Protein AF-A0A8J7RN07-F1 (afdb_monomer_lite)

Secondary structure (DSSP, 8-state):
------HHHHHHHTT--HHHHHHHHHHHH--HHHHHHHHHHHHHHHHHHSTTTTT--HHHHHHHHHHTT----HHHHHHHT-

pLDDT: mean 81.6, std 11.82, range [39.22, 91.69]

Radius of gyration: 20.5 Å; chains: 1; bounding box: 48×22×53 Å

Sequence (82 aa):
MSEQFPITSLCRVMEVTRSRFYSWRKRRNNTDRSSRDGEIVGLIRDLRSNKRFRSFGTRRLKPLLEDLGEIISRKRLRRLMR

Foldseek 3Di:
DDDPPPCCVVCVVVVHDSCVVVVVVVCVVDDPVVVVLVVVLVVLVVQCVDPVCVPPDLVRVQVVCVVVVHHDDSVSSNVSVD

Structure (mmCIF, N/CA/C/O backbone):
data_AF-A0A8J7RN07-F1
#
_entry.id   AF-A0A8J7RN07-F1
#
loop_
_atom_site.group_PDB
_atom_site.id
_atom_site.type_symbol
_atom_site.label_atom_id
_atom_site.label_alt_id
_atom_site.label_comp_id
_atom_site.label_asym_id
_atom_site.label_entity_id
_atom_site.label_seq_id
_atom_site.pdbx_PDB_ins_code
_atom_site.Cartn_x
_atom_site.Cartn_y
_atom_site.Cartn_z
_atom_site.occupancy
_atom_site.B_iso_or_equiv
_atom_site.auth_seq_id
_atom_site.auth_comp_id
_atom_site.auth_asym_id
_atom_site.auth_atom_id
_atom_site.pdbx_PDB_model_num
ATOM 1 N N . MET A 1 1 ? -19.078 10.800 32.251 1.00 39.22 1 MET A N 1
ATOM 2 C CA . MET A 1 1 ? -17.977 9.822 32.116 1.00 39.22 1 MET A CA 1
ATOM 3 C C . MET A 1 1 ? -18.314 8.909 30.954 1.00 39.22 1 MET A C 1
ATOM 5 O O . MET A 1 1 ? -19.461 8.502 30.855 1.00 39.22 1 MET A O 1
ATOM 9 N N . SER A 1 2 ? -17.389 8.668 30.025 1.00 47.84 2 SER A N 1
ATOM 10 C CA . SER A 1 2 ? -17.654 7.800 28.876 1.00 47.84 2 SER A CA 1
ATOM 11 C C . SER A 1 2 ? -17.712 6.346 29.340 1.00 47.84 2 SER A C 1
ATOM 13 O O . SER A 1 2 ? -16.671 5.707 29.511 1.00 47.84 2 SER A O 1
ATOM 15 N N . GLU A 1 3 ? -18.909 5.817 29.562 1.00 52.81 3 GLU A N 1
ATOM 16 C CA . GLU A 1 3 ? -19.076 4.376 29.702 1.00 52.81 3 GLU A CA 1
ATOM 17 C C . GLU A 1 3 ? -18.772 3.750 28.344 1.00 52.81 3 GLU A C 1
ATOM 19 O O . GLU A 1 3 ? -19.533 3.860 27.383 1.00 52.81 3 GLU A O 1
ATOM 24 N N . GLN A 1 4 ? -17.597 3.133 28.236 1.00 65.00 4 GLN A N 1
ATOM 25 C CA . GLN A 1 4 ? -17.305 2.239 27.128 1.00 65.00 4 GLN A CA 1
ATOM 26 C C . GLN A 1 4 ? -18.215 1.028 27.298 1.00 65.00 4 GLN A C 1
ATOM 28 O O . GLN A 1 4 ? -17.859 0.058 27.966 1.00 65.00 4 GLN A O 1
ATOM 33 N N . PHE A 1 5 ? -19.424 1.114 26.743 1.00 71.25 5 PHE A N 1
ATOM 34 C CA . PHE A 1 5 ? -20.362 0.008 26.787 1.00 71.25 5 PHE A CA 1
ATOM 35 C C . PHE A 1 5 ? -19.724 -1.187 26.085 1.00 71.25 5 PHE A C 1
ATOM 37 O O . PHE A 1 5 ? -19.343 -1.084 24.911 1.00 71.25 5 PHE A O 1
ATOM 44 N N . PRO A 1 6 ? -19.612 -2.337 26.766 1.00 82.50 6 PRO A N 1
ATOM 45 C CA . PRO A 1 6 ? -19.160 -3.550 26.123 1.00 82.50 6 PRO A CA 1
ATOM 46 C C . PRO A 1 6 ? -19.993 -3.800 24.860 1.00 82.50 6 PRO A C 1
ATOM 48 O O . PRO A 1 6 ? -21.224 -3.735 24.896 1.00 82.50 6 PRO A O 1
ATOM 51 N N . ILE A 1 7 ? -19.334 -4.116 23.735 1.00 79.62 7 ILE A N 1
ATOM 52 C CA . ILE A 1 7 ? -19.994 -4.459 22.452 1.00 79.62 7 ILE A CA 1
ATOM 53 C C . ILE A 1 7 ? -21.086 -5.512 22.677 1.00 79.62 7 ILE A C 1
ATOM 55 O O . ILE A 1 7 ? -22.105 -5.552 21.997 1.00 79.62 7 ILE A O 1
ATOM 59 N N . THR A 1 8 ? -20.880 -6.338 23.691 1.00 77.50 8 THR A N 1
ATOM 60 C CA . THR A 1 8 ? -21.794 -7.336 24.204 1.00 77.50 8 THR A CA 1
ATOM 61 C C . THR A 1 8 ? -23.147 -6.799 24.675 1.00 77.50 8 THR A C 1
ATOM 63 O O . THR A 1 8 ? -24.166 -7.404 24.344 1.00 77.50 8 THR A O 1
ATOM 66 N N . SER A 1 9 ? -23.155 -5.695 25.419 1.00 84.19 9 SER A N 1
ATOM 67 C CA . SER A 1 9 ? -24.345 -5.030 25.953 1.00 84.19 9 SER A CA 1
ATOM 68 C C . SER A 1 9 ? -25.071 -4.259 24.859 1.00 84.19 9 SER A C 1
ATOM 70 O O . SER A 1 9 ? -26.284 -4.367 24.730 1.00 84.19 9 SER A O 1
ATOM 72 N N . LEU A 1 10 ? -24.321 -3.575 23.996 1.00 85.25 10 LEU A N 1
ATOM 73 C CA . LEU A 1 10 ? -24.873 -2.872 22.837 1.00 85.25 10 LEU A CA 1
ATOM 74 C C . LEU A 1 10 ? -25.557 -3.825 21.856 1.00 85.25 10 LEU A C 1
ATOM 76 O O . LEU A 1 10 ? -26.665 -3.558 21.407 1.00 85.25 10 LEU A O 1
ATOM 80 N N . CYS A 1 11 ? -24.928 -4.967 21.572 1.00 86.62 11 CYS A N 1
ATOM 81 C CA . CYS A 1 11 ? -25.528 -6.008 20.745 1.00 86.62 11 CYS A CA 1
ATOM 82 C C . CYS A 1 11 ? -26.852 -6.500 21.350 1.00 86.62 11 CYS A C 1
ATOM 84 O O . CYS A 1 11 ? -27.821 -6.680 20.625 1.00 86.62 11 CYS A O 1
ATOM 86 N N . ARG A 1 12 ? -26.925 -6.632 22.681 1.00 83.62 12 ARG A N 1
ATOM 87 C CA . ARG A 1 12 ? -28.151 -7.044 23.373 1.00 83.62 12 ARG A CA 1
ATOM 88 C C . ARG A 1 12 ? -29.265 -5.997 23.273 1.00 83.62 12 ARG A C 1
ATOM 90 O O . ARG A 1 12 ? -30.392 -6.378 23.002 1.00 83.62 12 ARG A O 1
ATOM 97 N N . VAL A 1 13 ? -28.949 -4.714 23.459 1.00 89.50 13 VAL A N 1
ATOM 98 C CA . VAL A 1 13 ? -29.920 -3.605 23.351 1.00 89.50 13 VAL A CA 1
ATOM 99 C C . VAL A 1 13 ? -30.427 -3.436 21.919 1.00 89.50 13 VAL A C 1
ATOM 101 O O . VAL A 1 13 ? -31.606 -3.198 21.709 1.00 89.50 13 VAL A O 1
ATOM 104 N N . MET A 1 14 ? -29.546 -3.588 20.930 1.00 84.75 14 MET A N 1
ATOM 105 C CA . MET A 1 14 ? -29.909 -3.539 19.508 1.00 84.75 14 MET A CA 1
ATOM 106 C C . MET A 1 14 ? -30.482 -4.866 18.988 1.00 84.75 14 MET A C 1
ATOM 108 O O . MET A 1 14 ? -30.650 -5.014 17.780 1.00 84.75 14 MET A O 1
ATOM 112 N N . GLU A 1 15 ? -30.695 -5.849 19.868 1.00 87.44 15 GLU A N 1
ATOM 113 C CA . GLU A 1 15 ? -31.199 -7.191 19.544 1.00 87.44 15 GLU A CA 1
ATOM 114 C C . GLU A 1 15 ? -30.419 -7.909 18.425 1.00 87.44 15 GLU A C 1
ATOM 116 O O . GLU A 1 15 ? -30.917 -8.798 17.733 1.00 87.44 15 GLU A O 1
ATOM 121 N N . VAL A 1 16 ? -29.142 -7.562 18.255 1.00 87.25 16 VAL A N 1
ATOM 122 C CA . VAL A 1 16 ? -28.229 -8.240 17.337 1.00 87.25 16 VAL A CA 1
ATOM 123 C C . VAL A 1 16 ? -27.308 -9.166 18.108 1.00 87.25 16 VAL A C 1
ATOM 125 O O . VAL A 1 16 ? -26.847 -8.889 19.211 1.00 87.25 16 VAL A O 1
ATOM 128 N N . THR A 1 17 ? -26.942 -10.287 17.507 1.00 85.88 17 THR A N 1
ATOM 129 C CA . THR A 1 17 ? -25.889 -11.119 18.082 1.00 85.88 17 THR A CA 1
ATOM 130 C C . THR A 1 17 ? -24.518 -10.477 17.846 1.00 85.88 17 THR A C 1
ATOM 132 O O . THR A 1 17 ? -24.258 -9.848 16.815 1.00 85.88 17 THR A O 1
ATOM 135 N N . ARG A 1 18 ? -23.584 -10.672 18.786 1.00 82.62 18 ARG A N 1
ATOM 136 C CA . ARG A 1 18 ? -22.204 -10.147 18.681 1.00 82.62 18 ARG A CA 1
ATOM 137 C C . ARG A 1 18 ? -21.501 -10.631 17.418 1.00 82.62 18 ARG A C 1
ATOM 139 O O . ARG A 1 18 ? -20.779 -9.878 16.770 1.00 82.62 18 ARG A O 1
ATOM 146 N N . SER A 1 19 ? -21.738 -11.887 17.050 1.00 81.06 19 SER A N 1
ATOM 147 C CA . SER A 1 19 ? -21.201 -12.487 15.832 1.00 81.06 19 SER A CA 1
ATOM 148 C C . SER A 1 19 ? -21.672 -11.742 14.582 1.00 81.06 19 SER A C 1
ATOM 150 O O . SER A 1 19 ? -20.862 -11.477 13.692 1.00 81.06 19 SER A O 1
ATOM 152 N N . ARG A 1 20 ? -22.939 -11.316 14.525 1.00 83.88 20 ARG A N 1
ATOM 153 C CA . ARG A 1 20 ? -23.499 -10.542 13.409 1.00 83.88 20 ARG A CA 1
ATOM 154 C C . ARG A 1 20 ? -22.900 -9.134 13.328 1.00 83.88 20 ARG A C 1
ATOM 156 O O . ARG A 1 20 ? -22.562 -8.693 12.228 1.00 83.88 20 ARG A O 1
ATOM 163 N N . PHE A 1 21 ? -22.654 -8.492 14.471 1.00 81.94 21 PHE A N 1
ATOM 164 C CA . PHE A 1 21 ? -21.950 -7.207 14.557 1.00 81.94 21 PHE A CA 1
ATOM 165 C C . PHE A 1 21 ? -20.515 -7.285 14.005 1.00 81.94 21 PHE A C 1
ATOM 167 O O . PHE A 1 21 ? -20.155 -6.539 13.091 1.00 81.94 21 PHE A O 1
ATOM 174 N N . TYR A 1 22 ? -19.700 -8.231 14.479 1.00 85.44 22 TYR A N 1
ATOM 175 C CA . TYR A 1 22 ? -18.325 -8.376 13.985 1.00 85.44 22 TYR A CA 1
ATOM 176 C C . TYR A 1 22 ? -18.269 -8.856 12.529 1.00 85.44 22 TYR A C 1
ATOM 178 O O . TYR A 1 22 ? -17.389 -8.438 11.777 1.00 85.44 22 TYR A O 1
ATOM 186 N N . SER A 1 23 ? -19.236 -9.669 12.094 1.00 73.31 23 SER A N 1
ATOM 187 C CA . SER A 1 23 ? -19.333 -10.128 10.702 1.00 73.31 23 SER A CA 1
ATOM 188 C C . SER A 1 23 ? -19.712 -9.007 9.732 1.00 73.31 23 SER A C 1
ATOM 190 O O . SER A 1 23 ? -19.231 -8.981 8.600 1.00 73.31 23 SER A O 1
ATOM 192 N N . TRP A 1 24 ? -20.558 -8.060 10.139 1.00 83.56 24 TRP A N 1
ATOM 193 C CA . TRP A 1 24 ? -20.801 -6.828 9.381 1.00 83.56 24 TRP A CA 1
ATOM 194 C C . TRP A 1 24 ? -19.550 -5.941 9.351 1.00 83.56 24 TRP A C 1
ATOM 196 O O . TRP A 1 24 ? -19.136 -5.485 8.285 1.00 83.56 24 TRP A O 1
ATOM 206 N N . ARG A 1 25 ? -18.874 -5.795 10.496 1.00 75.19 25 ARG A N 1
ATOM 207 C CA . ARG A 1 25 ? -17.633 -5.019 10.617 1.00 75.19 25 ARG A CA 1
ATOM 208 C C . ARG A 1 25 ? -16.513 -5.555 9.715 1.00 75.19 25 ARG A C 1
ATOM 210 O O . ARG A 1 25 ? -15.817 -4.777 9.075 1.00 75.19 25 ARG A O 1
ATOM 217 N N . LYS A 1 26 ? -16.377 -6.881 9.600 1.00 68.31 26 LYS A N 1
ATOM 218 C CA . LYS A 1 26 ? -15.405 -7.540 8.711 1.00 68.31 26 LYS A CA 1
ATOM 219 C C . LYS A 1 26 ? -15.755 -7.374 7.228 1.00 68.31 26 LYS A C 1
ATOM 221 O O . LYS A 1 26 ? -14.870 -7.082 6.433 1.00 68.31 26 LYS A O 1
ATOM 226 N N . ARG A 1 27 ? -17.035 -7.499 6.854 1.00 64.81 27 ARG A N 1
ATOM 227 C CA . ARG A 1 27 ? -17.503 -7.275 5.470 1.00 64.81 27 ARG A CA 1
ATOM 228 C C . ARG A 1 27 ? -17.337 -5.824 5.017 1.00 64.81 27 ARG A C 1
ATOM 230 O O . ARG A 1 27 ? -17.035 -5.575 3.858 1.00 64.81 27 ARG A O 1
ATOM 237 N N . ARG A 1 28 ? -17.454 -4.871 5.941 1.00 61.97 28 ARG A N 1
ATOM 238 C CA . ARG A 1 28 ? -17.119 -3.464 5.692 1.00 61.97 28 ARG A CA 1
ATOM 239 C C . ARG A 1 28 ? -15.609 -3.223 5.533 1.00 61.97 28 ARG A C 1
ATOM 241 O O . ARG A 1 28 ? -15.234 -2.303 4.820 1.00 61.97 28 ARG A O 1
ATOM 248 N N . ASN A 1 29 ? -14.759 -4.051 6.141 1.00 56.47 29 ASN A N 1
ATOM 249 C CA . ASN A 1 29 ? -13.300 -3.930 6.039 1.00 56.47 29 ASN A CA 1
ATOM 250 C C . ASN A 1 29 ? -12.686 -4.608 4.800 1.00 56.47 29 ASN A C 1
ATOM 252 O O . ASN A 1 29 ? -11.615 -4.194 4.378 1.00 56.47 29 ASN A O 1
ATOM 256 N N . ASN A 1 30 ? -13.343 -5.611 4.210 1.00 55.03 30 ASN A N 1
ATOM 257 C CA . ASN A 1 30 ? -12.855 -6.353 3.040 1.00 55.03 30 ASN A CA 1
ATOM 258 C C . ASN A 1 30 ? -13.814 -6.199 1.857 1.00 55.03 30 ASN A C 1
ATOM 260 O O . ASN A 1 30 ? -14.583 -7.100 1.540 1.00 55.03 30 ASN A O 1
ATOM 264 N N . THR A 1 31 ? -13.792 -5.044 1.202 1.00 58.06 31 THR A N 1
ATOM 265 C CA . THR A 1 31 ? -14.432 -4.893 -0.114 1.00 58.06 31 THR A CA 1
ATOM 266 C C . THR A 1 31 ? -13.429 -5.289 -1.204 1.00 58.06 31 THR A C 1
ATOM 268 O O . THR A 1 31 ? -12.259 -4.933 -1.079 1.00 58.06 31 THR A O 1
ATOM 271 N N . ASP A 1 32 ? -13.865 -5.939 -2.292 1.00 56.53 32 ASP A N 1
ATOM 272 C CA . ASP A 1 32 ? -13.032 -6.469 -3.405 1.00 56.53 32 ASP A CA 1
ATOM 273 C C . ASP A 1 32 ? -11.972 -5.510 -3.966 1.00 56.53 32 ASP A C 1
ATOM 275 O O . ASP A 1 32 ? -10.944 -5.918 -4.510 1.00 56.53 32 ASP A O 1
ATOM 279 N N . ARG A 1 33 ? -12.202 -4.202 -3.828 1.00 59.06 33 ARG A N 1
ATOM 280 C CA . ARG A 1 33 ? -11.228 -3.180 -4.224 1.00 59.06 33 ARG A CA 1
ATOM 281 C C . ARG A 1 33 ? -9.940 -3.261 -3.411 1.00 59.06 33 ARG A C 1
ATOM 283 O O . ARG A 1 33 ? -8.891 -3.013 -3.986 1.00 59.06 33 ARG A O 1
ATOM 290 N N . SER A 1 34 ? -10.015 -3.615 -2.127 1.00 62.59 34 SER A N 1
ATOM 291 C CA . SER A 1 34 ? -8.856 -3.727 -1.236 1.00 62.59 34 SER A CA 1
ATOM 292 C C . SER A 1 34 ? -7.955 -4.903 -1.611 1.00 62.59 34 SER A C 1
ATOM 294 O O . SER A 1 34 ? -6.738 -4.785 -1.503 1.00 62.59 34 SER A O 1
ATOM 296 N N . SER A 1 35 ? -8.533 -6.005 -2.095 1.00 65.88 35 SER A N 1
ATOM 297 C CA . SER A 1 35 ? -7.768 -7.169 -2.558 1.00 65.88 35 SER A CA 1
ATOM 298 C C . SER A 1 35 ? -7.057 -6.876 -3.879 1.00 65.88 35 SER A C 1
ATOM 300 O O . SER A 1 35 ? -5.838 -7.000 -3.948 1.00 65.88 35 SER A O 1
ATOM 302 N N . ARG A 1 36 ? -7.779 -6.343 -4.879 1.00 79.69 36 ARG A N 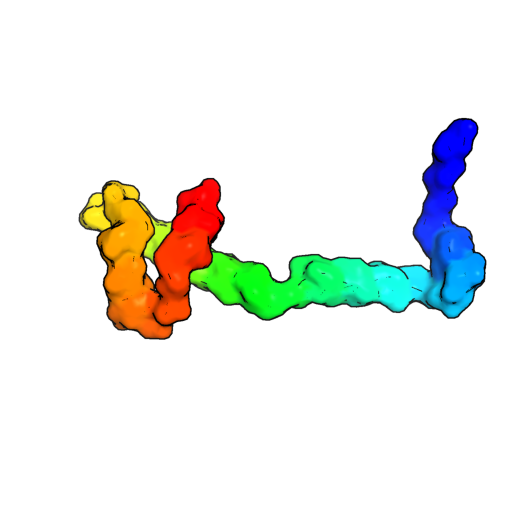1
ATOM 303 C CA . ARG A 1 36 ? -7.170 -5.911 -6.155 1.00 79.69 36 ARG A CA 1
ATOM 304 C C . ARG A 1 36 ? -6.111 -4.829 -5.976 1.00 79.69 36 ARG A C 1
ATOM 306 O O . ARG A 1 36 ? -5.119 -4.788 -6.689 1.00 79.69 36 ARG A O 1
ATOM 313 N N . ASP A 1 37 ? -6.334 -3.909 -5.045 1.00 82.88 37 ASP A N 1
ATOM 314 C CA . ASP A 1 37 ? -5.337 -2.901 -4.696 1.00 82.88 37 ASP A CA 1
ATOM 315 C C . ASP A 1 37 ? -4.052 -3.557 -4.163 1.00 82.88 37 ASP A C 1
ATOM 317 O O . ASP A 1 37 ? -2.961 -3.130 -4.533 1.00 82.88 37 ASP A O 1
ATOM 321 N N . GLY A 1 38 ? -4.176 -4.609 -3.346 1.00 83.38 38 GLY A N 1
ATOM 322 C CA . GLY A 1 38 ? -3.046 -5.403 -2.860 1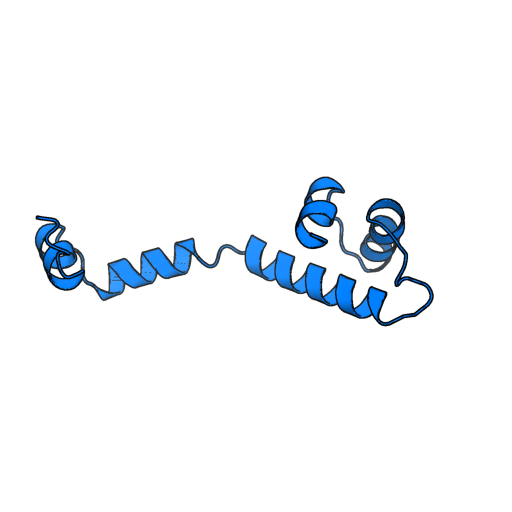.00 83.38 38 GLY A CA 1
ATOM 323 C C . GLY A 1 38 ? -2.268 -6.097 -3.981 1.00 83.38 38 GLY A C 1
ATOM 324 O O . GLY A 1 38 ? -1.041 -6.027 -3.993 1.00 83.38 38 GLY A O 1
ATOM 325 N N . GLU A 1 39 ? -2.965 -6.689 -4.951 1.00 87.00 39 GLU A N 1
ATOM 326 C CA . GLU A 1 39 ? -2.365 -7.331 -6.134 1.00 87.00 39 GLU A CA 1
ATOM 327 C C . GLU A 1 39 ? -1.589 -6.325 -6.991 1.00 87.00 39 GLU A C 1
ATOM 329 O O . GLU A 1 39 ? -0.411 -6.526 -7.288 1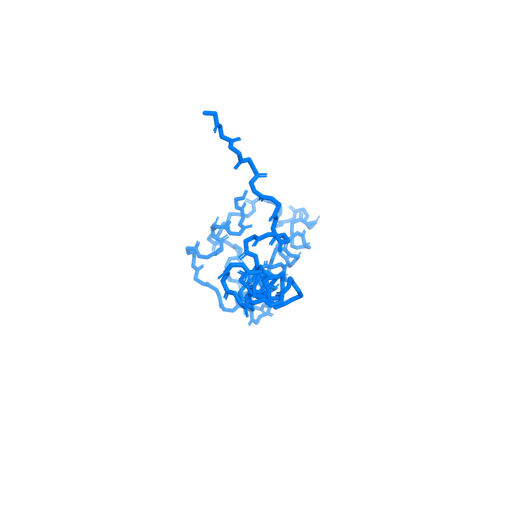.00 87.00 39 GLU A O 1
ATOM 334 N N . ILE A 1 40 ? -2.206 -5.178 -7.295 1.00 88.62 40 ILE A N 1
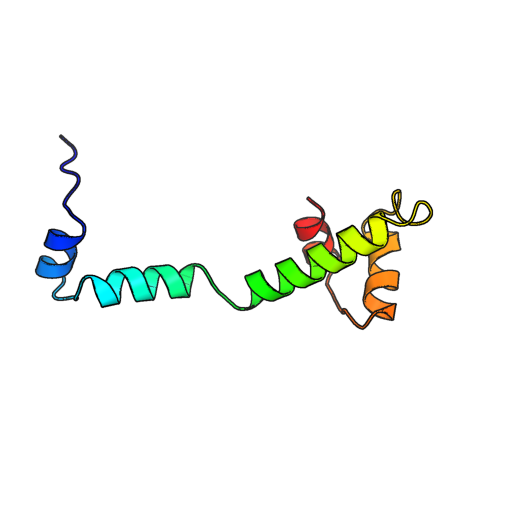ATOM 335 C CA . ILE A 1 40 ? -1.559 -4.096 -8.047 1.00 88.62 40 ILE A CA 1
ATOM 336 C C . ILE A 1 40 ? -0.325 -3.574 -7.295 1.00 88.62 40 ILE A C 1
ATOM 338 O O . ILE A 1 40 ? 0.706 -3.294 -7.905 1.00 88.62 40 ILE A O 1
ATOM 342 N N . VAL A 1 41 ? -0.395 -3.444 -5.967 1.00 89.38 41 VAL A N 1
ATOM 343 C CA . VAL A 1 41 ? 0.760 -3.046 -5.146 1.00 89.38 41 VAL A CA 1
ATOM 344 C C . VAL A 1 41 ? 1.872 -4.097 -5.197 1.00 89.38 41 VAL A C 1
ATOM 346 O O . VAL A 1 41 ? 3.044 -3.718 -5.248 1.00 89.38 41 VAL A O 1
ATOM 349 N N . GLY A 1 42 ? 1.529 -5.387 -5.224 1.00 90.00 42 GLY A N 1
ATOM 350 C CA . GLY A 1 42 ? 2.471 -6.485 -5.456 1.00 90.00 42 GLY A CA 1
ATOM 351 C C . GLY A 1 42 ? 3.210 -6.324 -6.784 1.00 90.00 42 GLY A C 1
ATOM 352 O O . GLY A 1 42 ? 4.430 -6.182 -6.789 1.00 90.00 42 GLY A O 1
ATOM 353 N N . LEU A 1 43 ? 2.469 -6.173 -7.885 1.00 90.06 43 LEU A N 1
ATOM 354 C CA . LEU A 1 43 ? 3.040 -5.960 -9.221 1.00 90.06 43 LEU A CA 1
ATOM 355 C C . LEU A 1 43 ? 3.949 -4.723 -9.285 1.00 90.06 43 LEU A C 1
ATOM 357 O O . LEU A 1 43 ? 5.020 -4.751 -9.888 1.00 90.06 43 LEU A O 1
ATOM 361 N N . ILE A 1 44 ? 3.567 -3.624 -8.626 1.00 89.19 44 ILE A N 1
ATOM 362 C CA . ILE A 1 44 ? 4.402 -2.415 -8.554 1.00 89.19 44 ILE A CA 1
ATOM 363 C C . ILE A 1 44 ? 5.711 -2.687 -7.799 1.00 89.19 44 ILE A C 1
ATOM 365 O O . ILE A 1 44 ? 6.757 -2.150 -8.181 1.00 89.19 44 ILE A O 1
ATOM 369 N N . ARG A 1 45 ? 5.679 -3.484 -6.725 1.00 90.19 45 ARG A N 1
ATOM 370 C CA . ARG A 1 45 ? 6.886 -3.871 -5.975 1.00 90.19 45 ARG A CA 1
ATOM 371 C C . ARG A 1 45 ? 7.803 -4.739 -6.826 1.00 90.19 45 ARG A C 1
ATOM 373 O O . ARG A 1 45 ? 8.999 -4.450 -6.880 1.00 90.19 45 ARG A O 1
ATOM 380 N N . ASP A 1 46 ? 7.244 -5.701 -7.547 1.00 91.19 46 ASP A N 1
ATOM 381 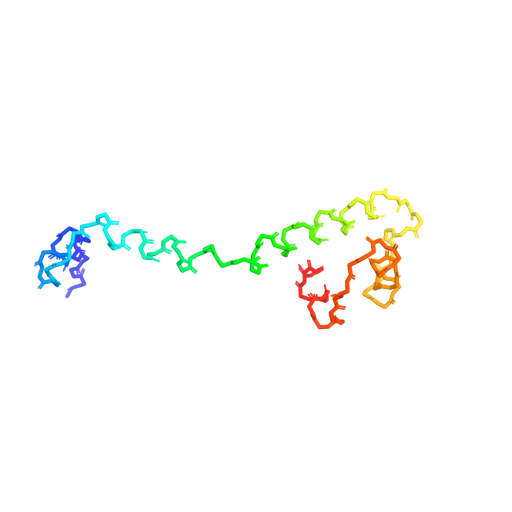C CA . ASP A 1 46 ? 8.003 -6.578 -8.438 1.00 91.19 46 ASP A CA 1
ATOM 382 C C . ASP A 1 46 ? 8.650 -5.780 -9.570 1.00 91.19 46 ASP A C 1
ATOM 384 O O . ASP A 1 46 ? 9.854 -5.894 -9.803 1.00 91.19 46 ASP A O 1
ATOM 388 N N . LEU A 1 47 ? 7.912 -4.856 -10.192 1.00 88.75 47 LEU A N 1
ATOM 389 C CA . LEU A 1 47 ? 8.476 -3.939 -11.184 1.00 88.75 47 LEU A CA 1
ATOM 390 C C . LEU A 1 47 ? 9.617 -3.098 -10.593 1.00 88.75 47 LEU A C 1
ATOM 392 O O . LEU A 1 47 ? 10.665 -2.951 -11.219 1.00 88.75 47 LEU A O 1
ATOM 396 N N . ARG A 1 48 ? 9.470 -2.584 -9.367 1.00 88.50 48 ARG A N 1
ATOM 397 C CA . ARG A 1 48 ? 10.510 -1.784 -8.689 1.00 88.50 48 ARG A CA 1
ATOM 398 C C . ARG A 1 48 ? 11.740 -2.582 -8.254 1.00 88.50 48 ARG A C 1
ATOM 400 O O . ARG A 1 48 ? 12.797 -1.974 -8.034 1.00 88.50 48 ARG A O 1
ATOM 407 N N . SER A 1 49 ? 11.628 -3.905 -8.134 1.00 89.94 49 SER A N 1
ATOM 408 C CA . SER A 1 49 ? 12.781 -4.773 -7.876 1.00 89.94 49 SER A CA 1
ATOM 409 C C . SER A 1 49 ? 13.813 -4.645 -9.006 1.00 89.94 49 SER A C 1
ATOM 411 O O . SER A 1 49 ? 15.018 -4.560 -8.746 1.00 89.94 49 SER A O 1
ATOM 413 N N . ASN A 1 50 ? 13.340 -4.463 -10.244 1.00 89.44 50 ASN A N 1
ATOM 414 C CA . ASN A 1 50 ? 14.173 -4.215 -11.409 1.00 89.44 50 ASN A CA 1
ATOM 415 C C . ASN A 1 50 ? 14.761 -2.791 -11.382 1.00 89.44 50 ASN A C 1
ATOM 417 O O . ASN A 1 50 ? 14.040 -1.787 -11.362 1.00 89.44 50 ASN A O 1
ATOM 421 N N . LYS A 1 51 ? 16.097 -2.688 -11.449 1.00 87.62 51 LYS A N 1
ATOM 422 C CA . LYS A 1 51 ? 16.832 -1.408 -11.446 1.00 87.62 51 LYS A CA 1
ATOM 423 C C . LYS A 1 51 ? 16.339 -0.437 -12.527 1.00 87.62 51 LYS A C 1
ATOM 425 O O . LYS A 1 51 ? 16.328 0.767 -12.289 1.00 87.62 51 LYS A O 1
ATOM 430 N N . ARG A 1 52 ? 15.886 -0.949 -13.678 1.00 86.75 52 ARG A N 1
ATOM 431 C CA . ARG A 1 52 ? 15.393 -0.143 -14.806 1.00 86.75 52 ARG A CA 1
ATOM 432 C C . ARG A 1 52 ? 14.101 0.606 -14.480 1.00 86.75 52 ARG A C 1
ATOM 434 O O . ARG A 1 52 ? 13.937 1.735 -14.929 1.00 86.75 52 ARG A O 1
ATOM 441 N N . PHE A 1 53 ? 13.199 -0.004 -13.710 1.00 87.81 53 PHE A N 1
ATOM 442 C CA . PHE A 1 53 ? 11.865 0.545 -13.434 1.00 87.81 53 PHE A CA 1
ATOM 443 C C . PHE A 1 53 ? 11.753 1.180 -12.043 1.00 87.81 53 PHE A C 1
ATOM 445 O O . PHE A 1 53 ? 10.765 1.846 -11.741 1.00 87.81 53 PHE A O 1
ATOM 452 N N . ARG A 1 54 ? 12.784 1.043 -11.203 1.00 87.50 54 ARG A N 1
ATOM 453 C CA . ARG A 1 54 ? 12.827 1.595 -9.841 1.00 87.50 54 ARG A CA 1
ATOM 454 C C . ARG A 1 54 ? 12.559 3.103 -9.770 1.00 87.50 54 ARG A C 1
ATOM 456 O O . ARG A 1 54 ? 11.893 3.553 -8.843 1.00 87.50 54 ARG A O 1
ATOM 463 N N . SER A 1 55 ? 13.045 3.876 -10.743 1.00 88.62 55 SER A N 1
ATOM 464 C CA . SER A 1 55 ? 12.854 5.335 -10.816 1.00 88.62 55 SER A CA 1
ATOM 465 C C . SER A 1 55 ? 11.570 5.755 -11.540 1.00 88.62 55 SER A C 1
ATOM 467 O O . SER A 1 55 ? 11.296 6.949 -11.687 1.00 88.62 55 SER A O 1
ATOM 469 N N . PHE A 1 56 ? 10.771 4.805 -12.036 1.00 90.44 56 PHE A N 1
ATOM 470 C CA . PHE A 1 56 ? 9.601 5.137 -12.836 1.00 90.44 56 PHE A CA 1
ATOM 471 C C . PHE A 1 56 ? 8.489 5.680 -11.940 1.00 90.44 56 PHE A C 1
ATOM 473 O O . PHE A 1 56 ? 8.076 5.079 -10.951 1.00 90.44 56 PHE A O 1
ATOM 480 N N . GLY A 1 57 ? 7.979 6.850 -12.314 1.00 87.31 57 GLY A N 1
ATOM 481 C CA . GLY A 1 57 ? 6.761 7.399 -11.736 1.00 87.31 57 GLY A CA 1
ATOM 482 C C . GLY A 1 57 ? 5.505 6.810 -12.381 1.00 87.31 57 GLY A C 1
ATOM 483 O O . GLY A 1 57 ? 5.562 6.144 -13.414 1.00 87.31 57 GLY A O 1
ATOM 484 N N . THR A 1 58 ? 4.345 7.162 -11.823 1.00 88.50 58 THR A N 1
ATOM 485 C CA . THR A 1 58 ?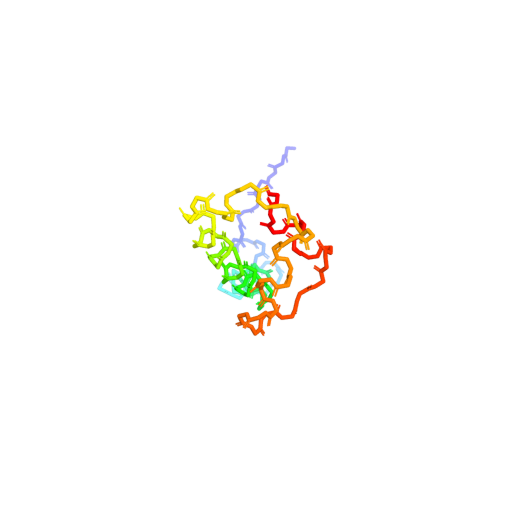 3.002 6.749 -12.290 1.00 88.50 58 THR A CA 1
ATOM 486 C C . THR A 1 58 ? 2.797 6.836 -13.811 1.00 88.50 58 THR A C 1
ATOM 488 O O . THR A 1 58 ? 2.134 5.981 -14.387 1.00 88.50 58 THR A O 1
ATOM 491 N N . ARG A 1 59 ? 3.379 7.843 -14.482 1.00 89.38 59 ARG A N 1
ATOM 492 C CA . ARG A 1 59 ? 3.278 8.027 -15.942 1.00 89.38 59 ARG A CA 1
ATOM 493 C C . ARG A 1 59 ? 3.925 6.887 -16.733 1.00 89.38 59 ARG A C 1
ATOM 495 O O . ARG A 1 59 ? 3.364 6.479 -17.737 1.00 89.38 59 ARG A O 1
ATOM 502 N N . ARG A 1 60 ? 5.091 6.406 -16.290 1.00 90.69 60 ARG A N 1
ATOM 503 C CA . ARG A 1 60 ? 5.855 5.342 -16.964 1.00 90.69 60 ARG A CA 1
ATOM 504 C C . ARG A 1 60 ? 5.467 3.949 -16.468 1.00 90.69 60 ARG A C 1
ATOM 506 O O . ARG A 1 60 ? 5.643 2.990 -17.196 1.00 90.69 60 ARG A O 1
ATOM 513 N N . LEU A 1 61 ? 4.925 3.851 -15.254 1.00 89.94 61 LEU A N 1
ATOM 514 C CA . LEU A 1 61 ? 4.435 2.599 -14.670 1.00 89.94 61 LEU A CA 1
ATOM 515 C C . LEU A 1 61 ? 3.073 2.168 -15.221 1.00 89.94 61 LEU A C 1
ATOM 517 O O . LEU A 1 61 ? 2.828 0.980 -15.344 1.00 89.94 61 LEU A O 1
ATOM 521 N N . LYS A 1 62 ? 2.201 3.121 -15.572 1.00 90.81 62 LYS A N 1
ATOM 522 C CA . LYS A 1 62 ? 0.885 2.820 -16.148 1.00 90.81 62 LYS A CA 1
ATOM 523 C C . LYS A 1 62 ? 0.947 1.942 -17.411 1.00 90.81 62 LYS A C 1
ATOM 525 O O . LYS A 1 62 ? 0.293 0.912 -17.376 1.00 90.81 62 LYS A O 1
ATOM 530 N N . PRO A 1 63 ? 1.710 2.284 -18.469 1.00 91.50 63 PRO A N 1
ATOM 531 C CA . PRO A 1 63 ? 1.783 1.426 -19.651 1.00 91.50 63 PRO A CA 1
ATOM 532 C C . PRO A 1 63 ? 2.371 0.048 -19.328 1.00 91.50 63 PRO A C 1
ATOM 534 O O . PRO A 1 63 ? 1.865 -0.937 -19.826 1.00 91.50 63 PRO A O 1
ATOM 537 N N . LEU A 1 64 ? 3.345 -0.046 -18.413 1.00 90.38 64 LEU A N 1
ATOM 538 C CA . LEU A 1 64 ? 3.885 -1.344 -17.983 1.00 90.38 64 LEU A CA 1
ATOM 539 C C . LEU A 1 64 ? 2.831 -2.219 -17.295 1.00 90.38 64 LEU A C 1
ATOM 541 O O . LEU A 1 64 ? 2.829 -3.428 -17.470 1.00 90.38 64 LEU A O 1
ATOM 545 N N . LEU A 1 65 ? 1.950 -1.616 -16.495 1.00 89.88 65 LEU A N 1
ATOM 546 C CA . LEU A 1 65 ? 0.829 -2.331 -15.890 1.00 89.88 65 LEU A CA 1
ATOM 547 C C . LEU A 1 65 ? -0.224 -2.704 -16.941 1.00 89.88 65 LEU A C 1
ATOM 549 O O . LEU A 1 65 ? -0.747 -3.807 -16.879 1.00 89.88 65 LEU A O 1
ATOM 553 N N . GLU A 1 66 ? -0.488 -1.840 -17.925 1.00 91.69 66 GLU A N 1
ATOM 554 C CA . GLU A 1 66 ? -1.397 -2.142 -19.042 1.00 91.69 66 GLU A CA 1
ATOM 555 C C . GLU A 1 66 ? -0.864 -3.287 -19.921 1.00 91.69 66 GLU A C 1
ATOM 557 O O . GLU A 1 66 ? -1.639 -4.167 -20.286 1.00 91.69 66 GLU A O 1
ATOM 562 N N . ASP A 1 67 ? 0.448 -3.339 -20.172 1.00 90.50 67 ASP A N 1
ATOM 563 C CA . ASP A 1 67 ? 1.124 -4.441 -20.876 1.00 90.50 67 ASP A CA 1
ATOM 564 C C . ASP A 1 67 ? 1.039 -5.761 -20.090 1.00 90.50 67 ASP A C 1
ATOM 566 O O . ASP A 1 67 ? 0.976 -6.841 -20.673 1.00 90.50 67 ASP A O 1
ATOM 570 N N . LEU A 1 68 ? 0.998 -5.677 -18.756 1.00 88.00 68 LEU A N 1
ATOM 571 C CA . LEU A 1 68 ? 0.741 -6.807 -17.857 1.00 88.00 68 LEU A CA 1
ATOM 572 C C . LEU A 1 68 ? -0.759 -7.145 -17.733 1.00 88.00 68 LEU A C 1
ATOM 574 O O . LEU A 1 68 ? -1.119 -8.035 -16.967 1.00 88.00 68 LEU A O 1
ATOM 578 N N . GLY A 1 69 ? -1.632 -6.452 -18.473 1.00 88.19 69 GLY A N 1
ATOM 579 C CA . GLY A 1 69 ? -3.080 -6.675 -18.496 1.00 88.19 69 GLY A CA 1
ATOM 580 C C . GLY A 1 69 ? -3.879 -5.897 -17.444 1.00 88.19 69 GLY A C 1
ATOM 581 O O . GLY A 1 69 ? -5.101 -6.022 -17.385 1.00 88.19 69 GLY A O 1
ATOM 582 N N . GLU A 1 70 ? -3.233 -5.059 -16.631 1.00 88.75 70 GLU A N 1
ATOM 583 C CA . GLU A 1 70 ? -3.869 -4.305 -15.549 1.00 88.75 70 GLU A CA 1
ATOM 584 C C . GLU A 1 70 ? -4.276 -2.890 -15.980 1.00 88.75 70 GLU A C 1
ATOM 586 O O . GLU A 1 70 ? -3.486 -1.939 -15.998 1.00 88.75 70 GLU A O 1
ATOM 591 N N . ILE A 1 71 ? -5.569 -2.718 -16.265 1.00 88.19 71 ILE A N 1
ATOM 592 C CA . ILE A 1 71 ? -6.139 -1.427 -16.665 1.00 88.19 71 ILE A CA 1
ATOM 593 C C . ILE A 1 71 ? -6.532 -0.627 -15.425 1.00 88.19 71 ILE A C 1
ATOM 595 O O . ILE A 1 71 ? -7.584 -0.838 -14.812 1.00 88.19 71 ILE A O 1
ATOM 599 N N . ILE A 1 72 ? -5.699 0.351 -15.061 1.00 88.56 72 ILE A N 1
ATOM 600 C CA . ILE A 1 72 ? -5.940 1.176 -13.874 1.00 88.56 72 ILE A CA 1
ATOM 601 C C . ILE A 1 72 ? -5.852 2.669 -14.184 1.00 88.56 72 ILE A C 1
ATOM 603 O O . ILE A 1 72 ? -4.977 3.161 -14.903 1.00 88.56 72 ILE A O 1
ATOM 607 N N . SER A 1 73 ? -6.757 3.446 -13.585 1.00 89.06 73 SER A N 1
ATOM 608 C CA . SER A 1 73 ? -6.727 4.898 -13.747 1.00 89.06 73 SER A CA 1
ATOM 609 C C . SER A 1 73 ? -5.460 5.490 -13.124 1.00 89.06 73 SER A C 1
ATOM 611 O O . SER A 1 73 ? -5.012 5.076 -12.051 1.00 89.06 73 SER A O 1
ATOM 613 N N . ARG A 1 74 ? -4.908 6.544 -13.741 1.00 86.69 74 ARG A N 1
ATOM 614 C CA . ARG A 1 74 ? -3.730 7.258 -13.202 1.00 86.69 74 ARG A CA 1
ATOM 615 C C . ARG A 1 74 ? -3.935 7.721 -11.755 1.00 86.69 74 ARG A C 1
ATOM 617 O O . ARG A 1 74 ? -2.984 7.744 -10.977 1.00 86.69 74 ARG A O 1
ATOM 624 N N . LYS A 1 75 ? -5.170 8.087 -11.390 1.00 88.56 75 LYS A N 1
ATOM 625 C CA . LYS A 1 75 ? -5.546 8.483 -10.025 1.00 88.56 75 LYS A CA 1
ATOM 626 C C . LYS A 1 75 ? -5.446 7.303 -9.054 1.00 88.56 75 LYS A C 1
ATOM 628 O O . LYS A 1 75 ? -4.877 7.466 -7.977 1.00 88.56 75 LYS A O 1
ATOM 633 N N . ARG A 1 76 ? -5.946 6.121 -9.440 1.00 88.38 76 ARG A N 1
ATOM 634 C CA . ARG A 1 76 ? -5.856 4.894 -8.633 1.00 88.38 76 ARG A CA 1
ATOM 635 C C . ARG A 1 76 ? -4.407 4.443 -8.468 1.00 88.38 76 ARG A C 1
ATOM 637 O O . ARG A 1 76 ? -3.998 4.216 -7.337 1.00 88.38 76 ARG A O 1
ATOM 644 N N . LEU A 1 77 ? -3.623 4.434 -9.549 1.00 89.44 77 LEU A N 1
ATOM 645 C CA . LEU A 1 77 ? -2.191 4.117 -9.504 1.00 89.44 77 LEU A CA 1
ATOM 646 C C . LEU A 1 77 ? -1.436 5.029 -8.539 1.00 89.44 77 LEU A C 1
ATOM 648 O O . LEU A 1 77 ? -0.699 4.568 -7.678 1.00 89.44 77 LEU A O 1
ATOM 652 N N . ARG A 1 78 ? -1.662 6.343 -8.645 1.00 89.81 78 ARG A N 1
ATOM 653 C CA . ARG A 1 78 ? -1.033 7.325 -7.758 1.00 89.81 78 ARG A CA 1
ATOM 654 C C . ARG A 1 78 ? -1.394 7.103 -6.290 1.00 89.81 78 ARG A C 1
ATOM 656 O O . ARG A 1 78 ? -0.536 7.325 -5.448 1.00 89.81 78 ARG A O 1
ATOM 663 N N . ARG A 1 79 ? -2.632 6.695 -5.989 1.00 89.00 79 ARG A N 1
ATOM 664 C CA . ARG A 1 79 ? -3.049 6.352 -4.620 1.00 89.00 79 ARG A CA 1
ATOM 665 C C . ARG A 1 79 ? -2.327 5.106 -4.110 1.00 89.00 79 ARG A C 1
ATOM 667 O O . ARG A 1 79 ? -1.928 5.109 -2.963 1.00 89.00 79 ARG A O 1
ATOM 674 N N . LEU A 1 80 ? -2.169 4.081 -4.946 1.00 86.31 80 LEU A N 1
ATOM 675 C CA . LEU A 1 80 ? -1.517 2.821 -4.565 1.00 86.31 80 LEU A CA 1
ATOM 676 C C . LEU A 1 80 ? 0.008 2.924 -4.463 1.00 86.31 80 LEU A C 1
ATOM 678 O O . LEU A 1 80 ? 0.634 2.129 -3.777 1.00 86.31 80 LEU A O 1
ATOM 682 N N . MET A 1 81 ? 0.608 3.891 -5.160 1.00 83.25 81 MET A N 1
ATOM 683 C CA . MET A 1 81 ? 2.044 4.173 -5.087 1.00 83.25 81 MET A CA 1
ATOM 684 C C . MET A 1 81 ? 2.448 5.096 -3.926 1.00 83.25 81 MET A C 1
ATOM 686 O O . MET A 1 81 ? 3.652 5.275 -3.728 1.00 83.25 81 MET A O 1
ATOM 690 N N . ARG A 1 82 ? 1.484 5.738 -3.253 1.00 75.56 82 ARG A N 1
ATOM 691 C CA . ARG A 1 82 ? 1.714 6.505 -2.020 1.00 75.56 82 ARG A CA 1
ATOM 692 C C . ARG A 1 82 ? 1.799 5.549 -0.844 1.00 75.56 82 ARG A C 1
ATOM 694 O O . ARG A 1 82 ? 2.668 5.806 0.008 1.00 75.56 82 ARG A O 1
#

Organism: NCBI:txid2812953

InterPro domains:
  IPR050900 Transposase IS3/IS150/IS904 [PTHR46889] (3-82)